Protein AF-A0A947G0N2-F1 (afdb_monomer)

Sequence (69 aa):
MPANRSRTMQWRRCLEQIQERGGAIEIAVAHAGDDDDGAHLIWRVRVLALSADEIVVEQPAALGQIVHI

Secondary str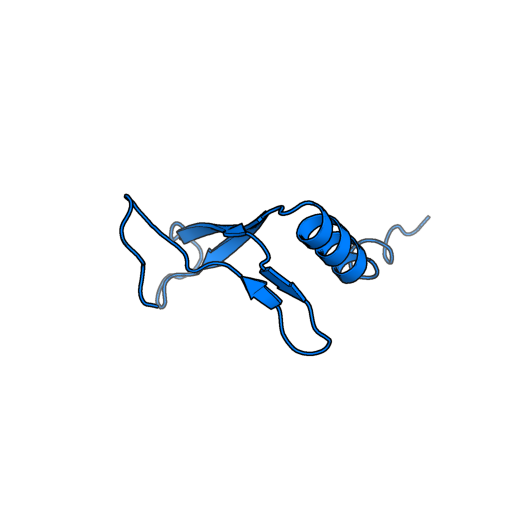ucture (DSSP, 8-state):
----SSTTTSHHHHHHHHHHTT-EEEEEE--TT--S-SPPEEEEEEEEEE-SS-EEEPPPEETTEEPP-

Structure (mmCIF, N/CA/C/O backbone):
data_AF-A0A947G0N2-F1
#
_entry.id   AF-A0A947G0N2-F1
#
loop_
_atom_site.group_PDB
_atom_site.id
_atom_site.type_symbol
_atom_site.label_atom_id
_atom_site.label_alt_id
_atom_site.label_comp_id
_atom_site.label_asym_id
_atom_site.label_entity_id
_atom_site.label_seq_id
_atom_site.pdbx_PDB_ins_code
_atom_site.Cartn_x
_atom_site.Cartn_y
_atom_site.Cartn_z
_atom_site.occupancy
_atom_site.B_iso_or_equiv
_atom_site.auth_seq_id
_atom_site.auth_comp_id
_atom_site.auth_asym_id
_atom_site.auth_atom_id
_atom_site.pdbx_PDB_model_num
ATOM 1 N N . MET A 1 1 ? 27.989 -12.468 16.228 1.00 50.62 1 MET A N 1
ATOM 2 C CA . MET A 1 1 ? 26.534 -12.234 16.383 1.00 50.62 1 MET A CA 1
ATOM 3 C C . MET A 1 1 ? 25.887 -12.329 15.009 1.00 50.62 1 MET A C 1
ATOM 5 O O . MET A 1 1 ? 26.180 -11.466 14.191 1.00 50.62 1 MET A O 1
ATOM 9 N N . PRO A 1 2 ? 25.084 -13.359 14.694 1.00 44.06 2 PRO A N 1
ATOM 10 C CA . PRO A 1 2 ? 24.460 -13.447 13.382 1.00 44.06 2 PRO A CA 1
ATOM 11 C C . PRO A 1 2 ? 23.208 -12.560 13.353 1.00 44.06 2 PRO A C 1
ATOM 13 O O . PRO A 1 2 ? 22.209 -12.833 14.017 1.00 44.06 2 PRO A O 1
ATOM 16 N N . ALA A 1 3 ? 23.271 -11.474 12.589 1.00 51.53 3 ALA A N 1
ATOM 17 C CA . ALA A 1 3 ? 22.143 -10.602 12.289 1.00 51.53 3 ALA A CA 1
ATOM 18 C C . ALA A 1 3 ? 21.297 -11.232 11.169 1.00 51.53 3 ALA A C 1
ATOM 20 O O . ALA A 1 3 ? 21.507 -10.919 10.005 1.00 51.53 3 ALA A O 1
ATOM 21 N N . ASN A 1 4 ? 20.392 -12.171 11.484 1.00 50.03 4 ASN A N 1
ATOM 22 C CA . ASN A 1 4 ? 19.635 -12.848 10.415 1.00 50.03 4 ASN A CA 1
ATOM 23 C C . ASN A 1 4 ? 18.185 -13.270 10.738 1.00 50.03 4 ASN A C 1
ATOM 25 O O . ASN A 1 4 ? 17.716 -14.278 10.224 1.00 50.03 4 ASN A O 1
ATOM 29 N N . ARG A 1 5 ? 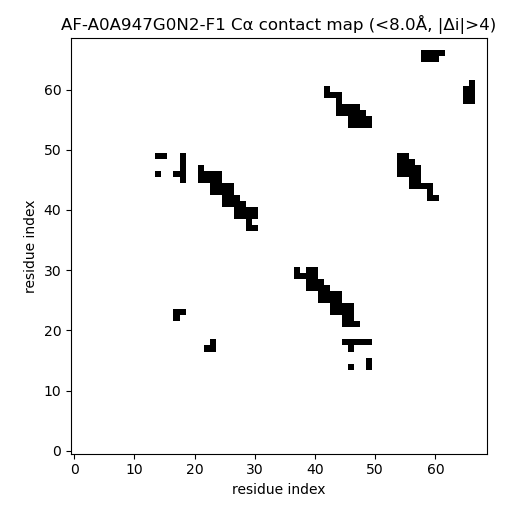17.446 -12.546 11.597 1.00 49.19 5 ARG A N 1
ATOM 30 C CA . ARG A 1 5 ? 16.027 -12.893 11.885 1.00 49.19 5 ARG A CA 1
ATOM 31 C C . ARG A 1 5 ? 15.021 -11.743 12.012 1.00 49.19 5 ARG A C 1
ATOM 33 O O . ARG A 1 5 ? 13.843 -12.003 12.212 1.00 49.19 5 ARG A O 1
ATOM 40 N N . SER A 1 6 ? 15.441 -10.481 11.910 1.00 54.28 6 SER A N 1
ATOM 41 C CA . SER A 1 6 ? 14.585 -9.349 12.319 1.00 54.28 6 SER A CA 1
ATOM 42 C C . SER A 1 6 ? 13.762 -8.711 11.185 1.00 54.28 6 SER A C 1
ATOM 44 O O . SER A 1 6 ? 12.658 -8.225 11.420 1.00 54.28 6 SER A O 1
ATOM 46 N N . ARG A 1 7 ? 14.257 -8.721 9.939 1.00 56.25 7 ARG A N 1
ATOM 47 C CA . ARG A 1 7 ? 13.734 -7.834 8.877 1.00 56.25 7 ARG A CA 1
ATOM 48 C C . ARG A 1 7 ? 12.419 -8.297 8.236 1.00 56.25 7 ARG A C 1
ATOM 50 O O . ARG A 1 7 ? 11.692 -7.466 7.713 1.00 56.25 7 ARG A O 1
ATOM 57 N N . THR A 1 8 ? 12.089 -9.585 8.320 1.00 58.94 8 THR A N 1
ATOM 58 C CA . THR A 1 8 ? 10.885 -10.190 7.718 1.00 58.94 8 THR A CA 1
ATOM 59 C C . THR A 1 8 ? 9.822 -10.609 8.733 1.00 58.94 8 THR A C 1
ATOM 61 O O . THR A 1 8 ? 8.783 -11.114 8.335 1.00 58.94 8 THR A O 1
ATOM 64 N N . MET A 1 9 ? 10.024 -10.404 10.039 1.00 62.50 9 MET A N 1
ATOM 65 C CA . MET A 1 9 ? 9.045 -10.845 11.052 1.00 62.50 9 MET A CA 1
ATOM 66 C C . MET A 1 9 ? 8.057 -9.750 11.469 1.00 62.50 9 MET A C 1
ATOM 68 O O . MET A 1 9 ? 7.026 -10.052 12.058 1.00 62.50 9 MET A O 1
ATOM 72 N N . GLN A 1 10 ? 8.356 -8.478 11.182 1.00 81.81 10 GLN A N 1
ATOM 73 C CA . GLN A 1 10 ? 7.546 -7.338 11.637 1.00 81.81 10 GLN A CA 1
ATOM 74 C C . GLN A 1 10 ? 6.953 -6.498 10.501 1.00 81.81 10 GLN A C 1
ATOM 76 O O . GLN A 1 10 ? 6.343 -5.470 10.775 1.00 81.81 10 GLN A O 1
ATOM 81 N N . TRP A 1 11 ? 7.090 -6.920 9.239 1.00 86.12 11 TRP A N 1
ATOM 82 C CA . TRP A 1 11 ? 6.555 -6.162 8.098 1.00 86.12 11 TRP A CA 1
ATOM 83 C C . TRP A 1 11 ? 5.051 -5.905 8.243 1.00 86.12 11 TRP A C 1
ATOM 85 O O . TRP A 1 11 ? 4.596 -4.800 7.970 1.00 86.12 11 TRP A O 1
ATOM 95 N N . ARG A 1 12 ? 4.302 -6.889 8.758 1.00 87.56 12 ARG A N 1
ATOM 96 C CA . ARG A 1 12 ? 2.858 -6.773 8.970 1.00 87.56 12 ARG A CA 1
ATOM 97 C C . ARG A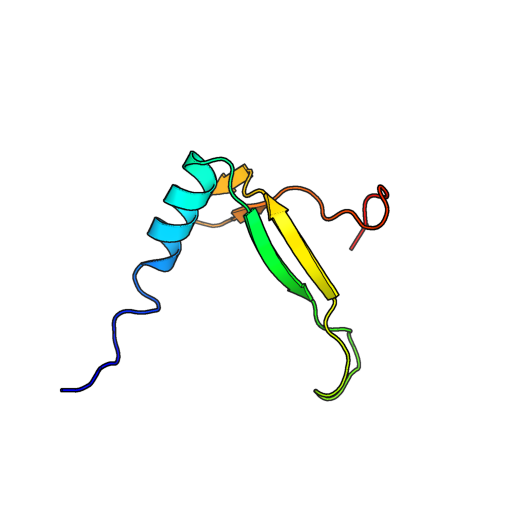 1 12 ? 2.528 -5.665 9.967 1.00 87.56 12 ARG A C 1
ATOM 99 O O . ARG A 1 12 ? 1.753 -4.775 9.651 1.00 87.56 12 ARG A O 1
ATOM 106 N N . ARG A 1 13 ? 3.220 -5.647 11.108 1.00 90.06 13 ARG A N 1
ATOM 107 C CA . ARG A 1 13 ? 3.097 -4.586 12.117 1.00 90.06 13 ARG A CA 1
ATOM 108 C C . ARG A 1 13 ? 3.480 -3.209 11.563 1.00 90.06 13 ARG A C 1
ATOM 110 O O . ARG A 1 13 ? 2.887 -2.204 11.941 1.00 90.06 13 ARG A O 1
ATOM 117 N N . CYS A 1 14 ? 4.483 -3.139 10.688 1.00 90.75 14 CYS A N 1
ATOM 118 C CA . CYS A 1 14 ? 4.837 -1.889 10.018 1.00 90.75 14 CYS A CA 1
ATOM 119 C C . CYS A 1 14 ? 3.724 -1.424 9.069 1.00 90.75 14 CYS A C 1
ATOM 121 O O . CYS A 1 14 ? 3.402 -0.240 9.066 1.00 90.75 14 CYS A O 1
ATOM 123 N N . LEU A 1 15 ? 3.118 -2.332 8.299 1.00 91.69 15 LEU A N 1
ATOM 124 C CA . LEU A 1 15 ? 1.986 -2.007 7.429 1.00 91.69 15 LEU A CA 1
ATOM 125 C C . LEU A 1 15 ? 0.752 -1.563 8.216 1.00 91.69 15 LEU A C 1
ATOM 127 O O . LEU A 1 15 ? 0.111 -0.607 7.799 1.00 91.69 15 LEU A O 1
ATOM 131 N N . GLU A 1 16 ? 0.464 -2.189 9.360 1.00 93.50 16 GLU A N 1
ATOM 132 C CA . GLU A 1 16 ? -0.604 -1.755 10.276 1.00 93.50 16 GLU A CA 1
ATOM 133 C C . GLU A 1 16 ? -0.375 -0.300 10.711 1.00 93.50 16 GLU A C 1
ATOM 135 O O . GLU A 1 16 ? -1.244 0.547 10.537 1.00 93.50 16 GLU A O 1
ATOM 140 N N . GLN A 1 17 ? 0.839 0.040 11.158 1.00 94.56 17 GLN A N 1
ATOM 141 C CA . GLN A 1 17 ? 1.176 1.419 11.539 1.00 94.56 17 GLN A CA 1
ATOM 142 C C . GLN A 1 17 ? 1.104 2.406 10.368 1.00 94.56 17 GLN A C 1
ATOM 144 O O . GLN A 1 17 ? 0.757 3.571 10.562 1.00 94.56 17 GLN A O 1
ATOM 149 N N . ILE A 1 18 ? 1.474 1.976 9.158 1.00 94.38 18 ILE A N 1
ATOM 150 C CA . ILE A 1 18 ? 1.349 2.791 7.946 1.00 94.38 18 ILE A CA 1
ATOM 151 C C . ILE A 1 18 ? -0.132 3.050 7.662 1.00 94.38 18 ILE A C 1
ATOM 153 O O . ILE A 1 18 ? -0.505 4.206 7.480 1.00 94.38 18 ILE A O 1
ATOM 157 N N . GLN A 1 19 ? -0.973 2.015 7.684 1.00 95.44 19 GLN A N 1
ATOM 158 C CA . GLN A 1 19 ? -2.415 2.120 7.467 1.00 95.44 19 GLN A CA 1
ATOM 159 C C . GLN A 1 19 ? -3.074 3.049 8.498 1.00 95.44 19 GLN A C 1
ATOM 161 O O . GLN A 1 19 ? -3.778 3.980 8.113 1.00 95.44 19 GLN A O 1
ATOM 166 N N . GLU A 1 20 ? -2.810 2.850 9.794 1.00 95.81 20 GLU A N 1
ATOM 167 C CA . GLU A 1 20 ? -3.367 3.659 10.893 1.00 95.81 20 GLU A CA 1
ATOM 168 C C . GLU A 1 20 ? -3.067 5.157 10.742 1.00 95.81 20 GLU A C 1
ATOM 170 O O . GLU A 1 20 ? -3.840 6.007 11.180 1.00 95.81 20 GLU A O 1
ATOM 175 N N . ARG A 1 21 ? -1.943 5.493 10.099 1.00 96.50 21 ARG A N 1
ATOM 176 C CA . ARG A 1 21 ? -1.503 6.873 9.853 1.00 96.50 21 ARG A CA 1
ATOM 177 C C . ARG A 1 21 ? -1.943 7.416 8.491 1.00 96.50 21 ARG A C 1
ATOM 179 O O . ARG A 1 21 ? -1.521 8.511 8.124 1.00 96.50 21 ARG A O 1
ATOM 186 N N . GLY A 1 22 ? -2.725 6.661 7.717 1.00 94.75 22 GLY A N 1
ATOM 187 C CA . GLY A 1 22 ? -3.074 7.008 6.336 1.00 94.75 22 GLY A CA 1
ATOM 188 C C . GLY A 1 22 ? -1.855 7.076 5.406 1.00 94.75 22 GLY A C 1
ATOM 189 O O . GLY A 1 22 ? -1.842 7.844 4.445 1.00 94.75 22 GLY A O 1
ATOM 190 N N . GLY A 1 23 ? -0.805 6.322 5.726 1.00 95.56 23 GLY A N 1
ATOM 191 C CA . GLY A 1 23 ? 0.457 6.288 5.003 1.00 95.56 23 GLY A CA 1
ATOM 192 C C . GLY A 1 23 ? 0.397 5.478 3.708 1.00 95.56 23 GLY A C 1
ATOM 193 O O . GLY A 1 23 ? -0.589 4.816 3.384 1.00 95.56 23 GLY A O 1
ATOM 194 N N . ALA A 1 24 ? 1.494 5.530 2.960 1.00 94.69 24 ALA A N 1
ATOM 195 C CA . ALA A 1 24 ? 1.619 4.902 1.652 1.00 94.69 24 ALA A CA 1
ATOM 196 C C . ALA A 1 24 ? 2.844 3.994 1.574 1.00 94.69 24 ALA A C 1
ATOM 198 O O . ALA A 1 24 ? 3.836 4.216 2.272 1.00 94.69 24 ALA A O 1
ATOM 199 N N . ILE A 1 25 ? 2.756 3.008 0.688 1.00 93.56 25 ILE A N 1
ATOM 200 C CA . ILE A 1 25 ? 3.847 2.120 0.294 1.00 93.56 25 ILE A CA 1
ATOM 201 C C . ILE A 1 25 ? 4.237 2.383 -1.157 1.00 93.56 25 ILE A C 1
ATOM 203 O O . ILE A 1 25 ? 3.459 2.948 -1.926 1.00 93.56 25 ILE A O 1
ATOM 207 N N . GLU A 1 26 ? 5.448 1.978 -1.520 1.00 93.00 26 GLU A N 1
ATOM 208 C CA . GLU A 1 26 ? 5.933 2.024 -2.896 1.00 93.00 26 GLU A CA 1
ATOM 209 C C . GLU A 1 26 ? 5.905 0.620 -3.491 1.00 93.00 26 GLU A C 1
ATOM 211 O O . GLU A 1 26 ? 6.380 -0.334 -2.872 1.00 93.00 26 GLU A O 1
ATOM 216 N N . ILE A 1 27 ? 5.320 0.500 -4.678 1.00 89.69 27 ILE A N 1
ATOM 217 C CA . ILE A 1 27 ? 5.221 -0.747 -5.431 1.00 89.69 27 ILE A CA 1
ATOM 218 C C . ILE A 1 27 ? 5.986 -0.551 -6.732 1.00 89.69 27 ILE A C 1
ATOM 220 O O . ILE A 1 27 ? 5.678 0.363 -7.495 1.00 89.69 27 ILE A O 1
ATOM 224 N N . ALA A 1 28 ? 6.971 -1.414 -6.967 1.00 87.38 28 ALA A N 1
ATOM 225 C CA . ALA A 1 28 ? 7.677 -1.506 -8.235 1.00 87.38 28 ALA A CA 1
ATOM 226 C C . ALA A 1 28 ? 7.047 -2.621 -9.079 1.00 87.38 28 ALA A C 1
ATOM 228 O O . ALA A 1 28 ? 6.932 -3.756 -8.614 1.00 87.38 28 ALA A O 1
ATOM 229 N N . VAL A 1 29 ? 6.642 -2.302 -10.306 1.00 83.25 29 VAL A N 1
ATOM 230 C CA . VAL A 1 29 ? 6.114 -3.264 -11.276 1.00 83.25 29 VAL A CA 1
ATOM 231 C C . VAL A 1 29 ? 7.123 -3.422 -12.404 1.00 83.25 29 VAL A C 1
ATOM 233 O O . VAL A 1 29 ? 7.511 -2.450 -13.058 1.00 83.25 29 VAL A O 1
ATOM 236 N N . ALA A 1 30 ? 7.568 -4.662 -12.602 1.00 80.06 30 ALA A N 1
ATOM 237 C CA . ALA A 1 30 ? 8.449 -5.023 -13.701 1.00 80.06 30 ALA A CA 1
ATOM 238 C C . ALA A 1 30 ? 7.676 -5.028 -15.025 1.00 80.06 30 ALA A C 1
ATOM 240 O O . ALA A 1 30 ? 6.508 -5.423 -15.076 1.00 80.06 30 ALA A O 1
ATOM 241 N N . HIS A 1 31 ? 8.334 -4.600 -16.100 1.00 75.75 31 HIS A N 1
ATOM 242 C CA . HIS A 1 31 ? 7.779 -4.726 -17.438 1.00 75.75 31 HIS A CA 1
ATOM 243 C C . HIS A 1 31 ? 7.905 -6.181 -17.906 1.00 75.75 31 HIS A C 1
ATOM 245 O O . HIS A 1 31 ? 8.964 -6.795 -17.771 1.00 75.75 31 HIS A O 1
ATOM 251 N N . ALA A 1 32 ? 6.821 -6.752 -18.431 1.00 67.19 32 ALA A N 1
ATOM 252 C CA . ALA A 1 32 ? 6.837 -8.112 -18.952 1.00 67.19 32 ALA A CA 1
ATOM 253 C C . ALA A 1 32 ? 7.673 -8.159 -20.240 1.00 67.19 32 ALA A C 1
ATOM 255 O O . ALA A 1 32 ? 7.192 -7.763 -21.298 1.00 67.19 32 ALA A O 1
ATOM 256 N N . GLY A 1 33 ? 8.913 -8.641 -20.141 1.00 67.06 33 GLY A 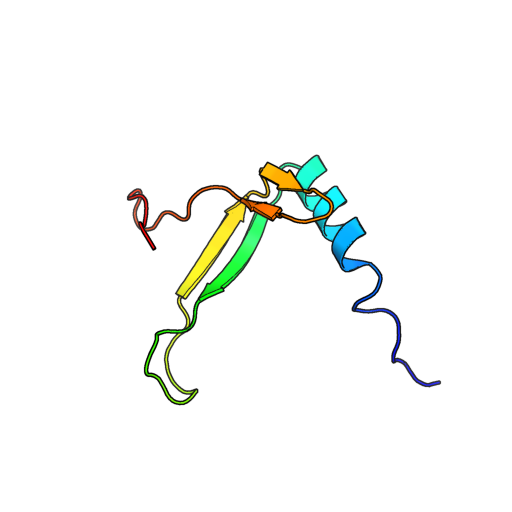N 1
ATOM 257 C CA . GLY A 1 33 ? 9.801 -8.843 -21.290 1.00 67.06 33 GLY A CA 1
ATOM 258 C C . GLY A 1 33 ? 11.213 -8.277 -21.152 1.00 67.06 33 GLY A C 1
ATOM 259 O O . GLY A 1 33 ? 12.015 -8.541 -22.041 1.00 67.06 33 GLY A O 1
ATOM 260 N N . ASP A 1 34 ? 11.531 -7.552 -20.074 1.00 57.22 34 ASP A N 1
ATOM 261 C CA . ASP A 1 34 ? 12.892 -7.050 -19.850 1.00 57.22 34 ASP A CA 1
ATOM 262 C C . ASP A 1 34 ? 13.727 -8.026 -19.006 1.00 57.22 34 ASP A C 1
ATOM 264 O O . ASP A 1 34 ? 13.381 -8.349 -17.866 1.00 57.22 34 ASP A O 1
ATOM 268 N N . ASP A 1 35 ? 14.855 -8.456 -19.577 1.00 59.53 35 ASP A N 1
ATOM 269 C CA . ASP A 1 35 ? 15.997 -9.027 -18.863 1.00 59.53 35 ASP A CA 1
ATOM 270 C C . ASP A 1 35 ? 16.646 -7.911 -18.022 1.00 59.53 35 ASP A C 1
ATOM 272 O O . ASP A 1 35 ? 17.413 -7.128 -18.563 1.00 59.53 35 ASP A O 1
ATOM 276 N N . ASP A 1 36 ? 16.285 -7.820 -16.736 1.00 58.59 36 ASP A N 1
ATOM 277 C CA . ASP A 1 36 ? 16.919 -7.126 -15.581 1.00 58.59 36 ASP A CA 1
ATOM 278 C C . ASP A 1 36 ? 17.396 -5.645 -15.700 1.00 58.59 36 ASP A C 1
ATOM 280 O O . ASP A 1 36 ? 17.628 -5.006 -14.676 1.00 58.59 36 ASP A O 1
ATOM 284 N N . ASP A 1 37 ? 17.478 -5.048 -16.894 1.00 61.91 37 ASP A N 1
ATOM 285 C CA . ASP A 1 37 ? 18.062 -3.720 -17.174 1.00 61.91 37 ASP A CA 1
ATOM 286 C C . ASP A 1 37 ? 17.009 -2.630 -17.495 1.00 61.91 37 ASP A C 1
ATOM 288 O O . ASP A 1 37 ? 17.343 -1.467 -17.750 1.00 61.91 37 ASP A O 1
ATOM 292 N N . GLY A 1 38 ? 15.719 -2.980 -17.477 1.00 64.44 38 GLY A N 1
ATOM 293 C CA . GLY A 1 38 ? 14.601 -2.065 -17.731 1.00 64.44 38 GLY A CA 1
ATOM 294 C C . GLY A 1 38 ? 14.196 -1.227 -16.511 1.00 64.44 38 GLY A C 1
ATOM 295 O O . GLY A 1 38 ? 14.170 -1.707 -15.378 1.00 64.44 38 GLY A O 1
ATOM 296 N N . ALA A 1 39 ? 13.819 0.040 -16.721 1.00 69.31 39 ALA A N 1
ATOM 297 C CA . ALA A 1 39 ? 13.325 0.897 -15.641 1.00 69.31 39 ALA A CA 1
ATOM 298 C C . ALA A 1 39 ? 11.986 0.373 -15.083 1.00 69.31 39 ALA A C 1
ATOM 300 O O . ALA A 1 39 ? 10.988 0.295 -15.800 1.00 69.31 39 ALA A O 1
ATOM 301 N N . HIS A 1 40 ? 11.940 0.057 -13.786 1.00 76.12 40 HIS A N 1
ATOM 302 C CA . HIS A 1 40 ? 10.699 -0.350 -13.127 1.00 76.12 40 HIS A CA 1
ATOM 303 C C . HIS A 1 40 ? 9.737 0.826 -12.951 1.00 76.12 40 HIS A C 1
ATOM 305 O O . HIS A 1 40 ? 10.131 1.922 -12.541 1.00 76.12 40 HIS A O 1
ATOM 311 N N . LEU A 1 41 ? 8.447 0.575 -13.187 1.00 81.81 41 LEU A N 1
ATOM 312 C CA . LEU A 1 41 ? 7.400 1.528 -12.836 1.00 81.81 41 LEU A CA 1
ATOM 313 C C . LEU A 1 41 ? 7.206 1.503 -11.324 1.00 81.81 41 LEU A C 1
ATOM 315 O O . LEU A 1 41 ? 6.835 0.473 -10.767 1.00 81.81 41 LEU A O 1
ATOM 319 N N . ILE A 1 42 ? 7.461 2.632 -10.664 1.00 86.75 42 ILE A N 1
ATOM 320 C CA . ILE A 1 42 ? 7.298 2.774 -9.216 1.00 86.75 42 ILE A CA 1
ATOM 321 C C . ILE A 1 42 ? 6.081 3.653 -8.937 1.00 86.75 42 ILE A C 1
ATOM 323 O O . ILE A 1 42 ? 6.036 4.815 -9.344 1.00 86.75 42 ILE A O 1
ATOM 327 N N . TRP A 1 43 ? 5.115 3.112 -8.197 1.00 88.81 43 TRP A N 1
ATOM 328 C CA . TRP A 1 43 ? 3.959 3.855 -7.702 1.00 88.81 43 TRP A CA 1
ATOM 329 C C . TRP A 1 43 ? 3.973 3.961 -6.190 1.00 88.81 43 TRP A C 1
ATOM 331 O O . TRP A 1 43 ? 4.146 2.969 -5.486 1.00 88.81 43 TRP A O 1
ATOM 341 N N . ARG A 1 44 ? 3.703 5.168 -5.694 1.00 92.00 44 ARG A N 1
ATOM 342 C CA . ARG A 1 44 ? 3.377 5.409 -4.292 1.00 92.00 44 ARG A CA 1
ATOM 343 C C . ARG A 1 44 ? 1.864 5.328 -4.123 1.00 92.00 44 ARG A C 1
ATOM 345 O O . ARG A 1 44 ? 1.152 6.140 -4.705 1.00 92.00 44 ARG A O 1
ATOM 352 N N . VAL A 1 45 ? 1.394 4.380 -3.317 1.00 93.62 45 VAL A N 1
ATOM 353 C CA . VAL A 1 45 ? -0.035 4.125 -3.085 1.00 93.62 45 VAL A CA 1
ATOM 354 C C . VAL A 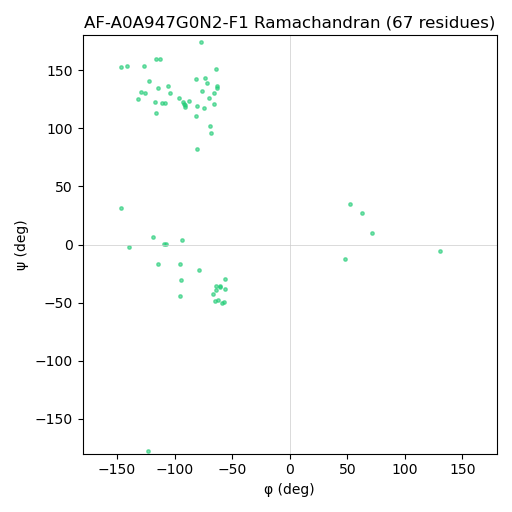1 45 ? -0.352 4.071 -1.593 1.00 93.62 45 VAL A C 1
ATOM 356 O O . VAL A 1 45 ? 0.330 3.400 -0.814 1.00 93.62 45 VAL A O 1
ATOM 359 N N . ARG A 1 46 ? -1.385 4.798 -1.165 1.00 95.31 46 ARG A N 1
ATOM 360 C CA . ARG A 1 46 ? -1.919 4.752 0.202 1.00 95.31 46 ARG A CA 1
ATOM 361 C C . ARG A 1 46 ? -2.467 3.364 0.526 1.00 95.31 46 ARG A C 1
ATOM 363 O O . ARG A 1 46 ? -3.197 2.784 -0.273 1.00 95.31 46 ARG A O 1
ATOM 370 N N . VAL A 1 47 ? -2.160 2.867 1.723 1.00 95.75 47 VAL A N 1
ATOM 371 C CA . VAL A 1 47 ? -2.739 1.623 2.252 1.00 95.75 47 VAL A CA 1
ATOM 372 C C . VAL A 1 47 ? -4.120 1.940 2.819 1.00 95.75 47 VAL A C 1
ATOM 374 O O . VAL A 1 47 ? -4.245 2.761 3.725 1.00 95.75 47 VAL A O 1
ATOM 377 N N . LEU A 1 48 ? -5.161 1.315 2.271 1.00 95.88 48 LEU A N 1
ATOM 378 C CA . LEU A 1 48 ? -6.556 1.544 2.653 1.00 95.88 48 LEU A CA 1
ATOM 379 C C . LEU A 1 48 ? -7.030 0.516 3.682 1.00 95.88 48 LEU A C 1
ATOM 381 O O . LEU A 1 48 ? -7.667 0.874 4.672 1.00 95.88 48 LEU A O 1
ATOM 385 N N . ALA A 1 49 ? -6.693 -0.755 3.465 1.00 94.94 49 ALA A N 1
ATOM 386 C CA . ALA A 1 49 ? -7.023 -1.835 4.382 1.00 94.94 49 ALA A CA 1
ATOM 387 C C . ALA A 1 49 ? -5.941 -2.915 4.386 1.00 94.94 49 ALA A C 1
ATOM 389 O O . ALA A 1 49 ? -5.238 -3.123 3.397 1.00 94.94 49 ALA A O 1
ATOM 390 N N . LEU A 1 50 ? -5.835 -3.611 5.512 1.00 93.69 50 LEU A N 1
ATOM 391 C CA . LEU A 1 50 ? -4.953 -4.752 5.691 1.00 93.69 50 LEU A CA 1
ATOM 392 C C . LEU A 1 50 ? -5.748 -5.895 6.323 1.00 93.69 50 LEU A C 1
ATOM 394 O O . LEU A 1 50 ? -6.350 -5.721 7.382 1.00 93.69 50 LEU A O 1
ATOM 398 N N . SER A 1 51 ? -5.737 -7.065 5.691 1.00 91.62 51 SER A N 1
ATOM 399 C CA . SER A 1 51 ? -6.365 -8.281 6.209 1.00 91.62 51 SER A CA 1
ATOM 400 C C . SER A 1 51 ? -5.339 -9.412 6.323 1.00 91.62 51 SER A C 1
ATOM 402 O O . SER A 1 51 ? -4.133 -9.206 6.143 1.00 91.62 51 SER A O 1
ATOM 404 N N . ALA A 1 52 ? -5.771 -10.605 6.735 1.00 88.12 52 ALA A N 1
ATOM 405 C CA . ALA A 1 52 ? -4.894 -11.775 6.761 1.00 88.12 52 ALA A CA 1
ATOM 406 C C . ALA A 1 52 ? -4.371 -12.125 5.357 1.00 88.12 52 ALA A C 1
ATOM 408 O O . ALA A 1 52 ? -3.198 -12.476 5.232 1.00 88.12 52 ALA A O 1
ATOM 409 N N . ASP A 1 53 ? -5.205 -11.927 4.334 1.00 93.19 53 ASP A N 1
ATOM 410 C CA . ASP A 1 53 ? -5.006 -12.477 2.991 1.00 93.19 53 ASP A CA 1
ATOM 411 C C . ASP A 1 53 ? -4.760 -11.404 1.920 1.00 93.19 53 ASP A C 1
ATOM 413 O O . ASP A 1 53 ? -4.253 -11.712 0.845 1.00 93.19 53 ASP A O 1
ATOM 417 N N . GLU A 1 54 ? -5.080 -10.138 2.203 1.00 94.06 54 GLU A N 1
ATOM 418 C CA . GLU A 1 54 ? -4.966 -9.048 1.231 1.00 94.06 54 GLU A CA 1
ATOM 419 C C . GLU A 1 54 ? -4.467 -7.729 1.839 1.00 94.06 54 GLU A C 1
ATOM 421 O O . GLU A 1 54 ? -4.656 -7.422 3.021 1.00 94.06 54 GLU A O 1
ATOM 426 N N . ILE A 1 55 ? -3.834 -6.930 0.978 1.00 93.56 55 ILE A N 1
ATOM 427 C CA . ILE A 1 55 ? -3.488 -5.530 1.220 1.00 93.56 55 ILE A CA 1
ATOM 428 C C . ILE A 1 55 ? -4.268 -4.719 0.193 1.00 93.56 55 ILE A C 1
ATOM 430 O O . ILE A 1 55 ? -4.004 -4.809 -1.005 1.00 93.56 55 ILE A O 1
ATOM 434 N N . VAL A 1 56 ? -5.218 -3.919 0.659 1.00 95.31 56 VAL A N 1
ATOM 435 C CA . VAL A 1 56 ? -5.998 -3.038 -0.208 1.00 95.31 56 VAL A CA 1
ATOM 436 C C . VAL A 1 56 ? -5.295 -1.691 -0.262 1.00 95.31 56 VAL A C 1
ATOM 438 O O . VAL A 1 56 ? -5.105 -1.037 0.767 1.00 95.31 56 VAL A O 1
ATOM 441 N N . VAL A 1 57 ? -4.913 -1.268 -1.462 1.00 94.62 57 VAL A N 1
ATOM 442 C CA . VAL A 1 57 ? -4.247 0.014 -1.720 1.00 94.62 57 VAL A CA 1
ATOM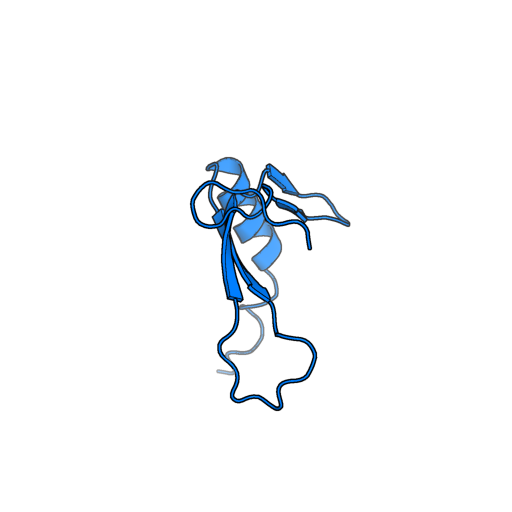 443 C C . VAL A 1 57 ? -5.116 0.905 -2.594 1.00 94.62 57 VAL A C 1
ATOM 445 O O . VAL A 1 57 ? -6.028 0.433 -3.272 1.00 94.62 57 VAL A O 1
ATOM 448 N N . GLU A 1 58 ? -4.854 2.209 -2.574 1.00 93.69 58 GLU A N 1
ATOM 449 C CA . GLU A 1 58 ? -5.472 3.104 -3.547 1.00 93.69 58 GLU A CA 1
ATOM 450 C C . GLU A 1 58 ? -5.021 2.762 -4.968 1.00 93.69 58 GLU A C 1
ATOM 452 O O . GLU A 1 58 ? -3.914 2.263 -5.188 1.00 93.69 58 GLU A O 1
ATOM 457 N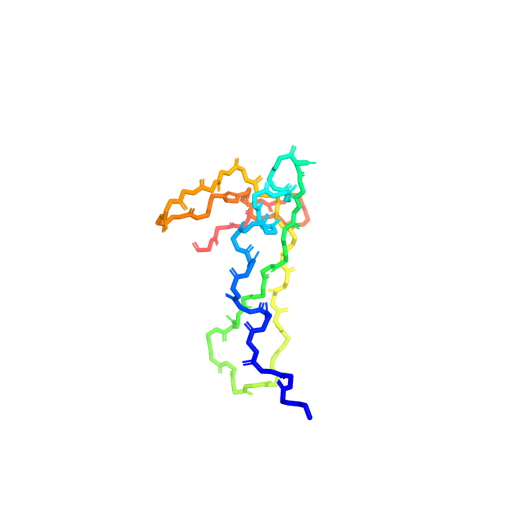 N . GLN A 1 59 ? -5.886 3.041 -5.940 1.00 89.44 59 GLN A N 1
ATOM 458 C CA . GLN A 1 59 ? -5.568 2.768 -7.329 1.00 89.44 59 GLN A CA 1
ATOM 459 C C . GLN A 1 59 ? -4.398 3.654 -7.785 1.00 89.44 59 GLN A C 1
ATO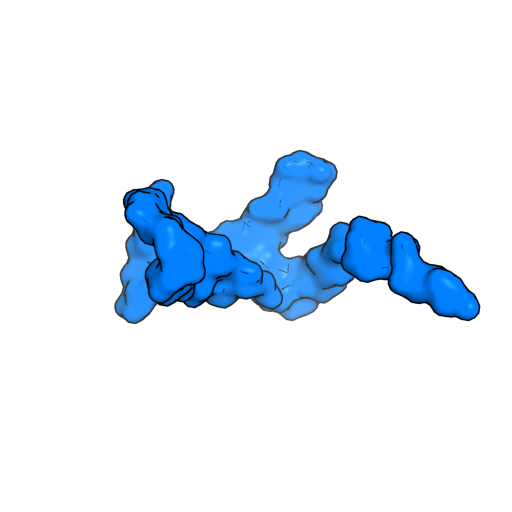M 461 O O . GLN A 1 59 ? -4.443 4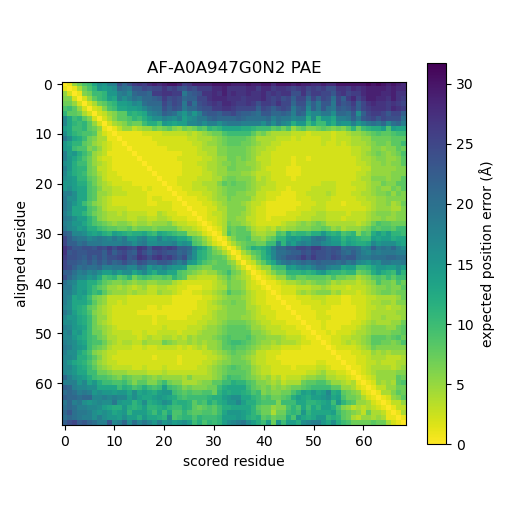.870 -7.562 1.00 89.44 59 GLN A O 1
ATOM 466 N N . PRO A 1 60 ? -3.356 3.084 -8.418 1.00 86.75 60 PRO A N 1
ATOM 467 C CA . PRO A 1 60 ? -2.231 3.870 -8.888 1.00 86.75 60 PRO A CA 1
ATOM 468 C C . PRO A 1 60 ? -2.695 4.867 -9.951 1.00 86.75 60 PRO A C 1
ATOM 470 O O . PRO A 1 60 ? -3.444 4.537 -10.875 1.00 86.75 60 PRO A O 1
ATOM 473 N N . ALA A 1 61 ? -2.227 6.104 -9.814 1.00 81.69 61 ALA A N 1
ATOM 474 C CA . ALA A 1 61 ? -2.481 7.168 -10.767 1.00 81.69 61 ALA A CA 1
ATOM 475 C C . ALA A 1 61 ? -1.158 7.731 -11.292 1.00 81.69 61 ALA A C 1
ATOM 477 O O . ALA A 1 61 ? -0.202 7.921 -10.540 1.00 81.69 61 ALA A O 1
ATOM 478 N N . ALA A 1 62 ? -1.120 8.039 -12.584 1.00 75.56 62 ALA A N 1
ATOM 479 C CA . ALA A 1 62 ? -0.024 8.743 -13.233 1.00 75.56 62 ALA A CA 1
ATOM 480 C C . ALA A 1 62 ? -0.598 9.963 -13.958 1.00 75.56 62 ALA A C 1
ATOM 482 O O . ALA A 1 62 ? -1.591 9.847 -14.670 1.00 75.56 62 ALA A O 1
ATOM 483 N N . LEU A 1 63 ? -0.012 11.150 -13.751 1.00 73.50 63 LEU A N 1
ATOM 484 C CA . LEU A 1 63 ? -0.481 12.408 -14.363 1.00 73.50 63 LEU A CA 1
ATOM 485 C C . LEU A 1 63 ? -1.985 12.693 -14.139 1.00 73.50 63 LEU A C 1
ATOM 487 O O . LEU A 1 63 ? -2.667 13.221 -15.013 1.00 73.50 63 LEU A O 1
ATOM 491 N N . GLY A 1 64 ? -2.523 12.322 -12.972 1.00 71.81 64 GLY A N 1
ATOM 492 C CA . GLY A 1 64 ? -3.945 12.503 -12.650 1.00 71.81 64 GLY A CA 1
ATOM 493 C C . GLY A 1 64 ? -4.893 11.574 -13.417 1.00 71.81 64 GLY A C 1
ATOM 494 O O . GLY A 1 64 ? -6.105 11.765 -13.365 1.00 71.81 64 GLY A O 1
ATOM 495 N N . GLN A 1 65 ? -4.360 10.583 -14.133 1.00 73.31 65 GLN A N 1
ATOM 496 C CA . GLN A 1 65 ? -5.123 9.524 -14.779 1.00 73.31 65 GLN A CA 1
ATOM 497 C C . GLN A 1 65 ? -4.964 8.232 -13.991 1.00 73.31 65 GLN A C 1
ATOM 499 O O . GLN A 1 65 ? -3.869 7.878 -13.551 1.00 73.31 65 GLN A O 1
ATOM 504 N N . ILE A 1 66 ? -6.080 7.537 -13.816 1.00 75.94 66 ILE A N 1
ATOM 505 C CA . ILE A 1 66 ? -6.106 6.216 -13.210 1.00 75.94 66 ILE A CA 1
ATOM 506 C C . ILE A 1 66 ? -5.467 5.229 -14.188 1.00 75.94 66 ILE A C 1
ATOM 508 O O . ILE A 1 66 ? -5.877 5.152 -15.346 1.00 75.94 66 ILE A O 1
ATOM 512 N N . VAL A 1 67 ? -4.470 4.475 -13.726 1.00 74.31 67 VAL A N 1
ATOM 513 C CA . VAL A 1 67 ? -3.857 3.418 -14.533 1.00 74.31 67 VAL A CA 1
ATOM 514 C C . VAL A 1 67 ? -4.651 2.131 -14.323 1.00 74.31 67 VAL A C 1
ATOM 516 O O . VAL A 1 67 ? -4.832 1.671 -13.194 1.00 74.31 67 VAL A O 1
ATOM 519 N N . HIS A 1 68 ? -5.139 1.557 -15.419 1.00 69.00 68 HIS A N 1
ATOM 520 C CA . HIS A 1 68 ? -5.701 0.211 -15.435 1.00 69.00 68 HIS A CA 1
ATOM 521 C C . HIS A 1 68 ? -4.571 -0.762 -15.770 1.00 69.00 68 HIS A C 1
ATOM 523 O O . HIS A 1 68 ? -3.934 -0.614 -16.813 1.00 69.00 68 HIS A O 1
ATOM 529 N N . ILE A 1 69 ? -4.302 -1.692 -14.857 1.00 63.81 69 ILE A N 1
ATOM 530 C CA . ILE A 1 69 ? -3.266 -2.726 -14.970 1.00 63.81 69 ILE A CA 1
ATOM 531 C C . ILE A 1 69 ? -3.963 -4.068 -15.160 1.00 63.81 69 ILE A C 1
ATOM 533 O O . ILE A 1 69 ? -4.997 -4.266 -14.479 1.00 63.81 69 ILE A O 1
#

Solvent-accessible surface area (backbone atoms only — not comparable to full-atom values): 4614 Å² total; per-residue (Å²): 133,88,90,80,72,70,85,80,74,46,55,66,62,50,49,50,56,31,36,79,68,66,29,65,50,76,48,75,45,78,64,94,83,60,82,89,78,61,85,59,51,73,42,78,29,39,37,75,47,79,58,98,89,51,74,43,56,51,82,49,62,58,96,90,38,80,62,87,131

Foldseek 3Di:
DDPDDDPPPCVLVVLVVCQVVQHWDKDWDDDPPDDPPDDTDIFTWGFPDDDPVDTDTPFGDDPNHGDDD

pLDDT: mean 80.33, std 15.21, range [44.06, 96.5]

Radius of gyration: 15.22 Å; Cα contacts (8 Å, |Δi|>4): 76; chains: 1; bounding box: 34×26×38 Å

Mean predicted aligned error: 8.82 Å

Nearest PDB structures (foldseek):
  8js5-assembly1_B  TM=3.419E-01  e=3.749E-01  Bradyrhizobium diazoefficiens USDA 110
  5ojq-assembly1_a  TM=4.091E-01  e=1.360E+00  Vibrio cholerae
  5mxn-assembly1_a  TM=4.091E-01  e=1.759E+00  Vibrio cholerae